Protein AF-A0A444V6N2-F1 (afdb_monomer)

Sequence (97 aa):
MNAEKMADDESLPSGWEKRQSRSSEYIEKIKSGDEEFETLASQFSDCSSARNGGDLGSFGRGQMQKPFEDASFALKVGDMSGPVFTDSGVHIILRTG

Foldseek 3Di:
DDPPPDPDDDDDPPCQVVQLVVQVVVVVCCVVVVDPQLRCLLPPPPDPCSVVSNDPDDDDPPPDFPQVVVQQVVDDAQDWDRFTDDPVGTDIDHHND

Mean predicted aligned error: 6.9 Å

InterPro domains:
  IPR000297 Peptidyl-prolyl cis-trans isomerase, PpiC-type [PF00639] (20-95)
  IPR000297 Peptidyl-prolyl cis-trans isomerase, PpiC-type [PS50198] (6-97)
  IPR023058 Peptidyl-prolyl cis-trans isomerase, PpiC-type, conserved site [PS01096] (37-57)
  IPR046357 Peptidyl-prolyl cis-trans isomerase domain superfamily [G3DSA:3.10.50.40] (1-96)
  IPR051370 Peptidyl-prolyl cis-trans isomerase Pin1 [PTHR10657] (25-96)

Structure (mmCIF, N/CA/C/O backbone):
data_AF-A0A444V6N2-F1
#
_entry.id   AF-A0A444V6N2-F1
#
loop_
_atom_site.group_PDB
_atom_site.id
_atom_site.type_symbol
_atom_site.label_atom_id
_atom_site.label_alt_id
_atom_site.label_comp_id
_atom_site.label_asym_id
_atom_site.label_entity_id
_atom_site.label_seq_id
_atom_site.pdbx_PDB_ins_code
_atom_site.Cartn_x
_atom_site.Cartn_y
_atom_site.Cartn_z
_atom_site.occupancy
_atom_site.B_iso_or_equiv
_atom_site.auth_seq_id
_atom_site.auth_comp_id
_atom_site.auth_asym_id
_atom_site.auth_atom_id
_atom_site.pdbx_PDB_model_num
ATOM 1 N N . MET A 1 1 ? 9.944 -18.439 -16.667 1.00 39.41 1 MET A N 1
ATOM 2 C CA . MET A 1 1 ? 10.382 -17.177 -16.034 1.00 39.41 1 MET A CA 1
ATOM 3 C C . MET A 1 1 ? 9.998 -17.320 -14.577 1.00 39.41 1 MET A C 1
ATOM 5 O O . MET A 1 1 ? 8.844 -17.106 -14.240 1.00 39.41 1 MET A O 1
ATOM 9 N N . ASN A 1 2 ? 10.896 -17.895 -13.778 1.00 31.58 2 ASN A N 1
ATOM 10 C CA . ASN A 1 2 ? 10.559 -18.361 -12.435 1.00 31.58 2 ASN A CA 1
ATOM 11 C C . ASN A 1 2 ? 10.836 -17.245 -11.434 1.00 31.58 2 ASN A C 1
ATOM 13 O O . ASN A 1 2 ? 11.927 -16.679 -11.434 1.00 31.58 2 ASN A O 1
ATOM 17 N N . ALA A 1 3 ? 9.854 -16.980 -10.577 1.00 43.94 3 ALA A N 1
ATOM 18 C CA . ALA A 1 3 ? 9.891 -16.007 -9.488 1.00 43.94 3 ALA A CA 1
ATOM 19 C C . ALA A 1 3 ? 10.852 -16.391 -8.337 1.00 43.94 3 ALA A C 1
ATOM 21 O O . ALA A 1 3 ? 10.761 -15.842 -7.247 1.00 43.94 3 ALA A O 1
ATOM 22 N N . GLU A 1 4 ? 11.775 -17.328 -8.565 1.00 41.34 4 GLU A N 1
ATOM 23 C CA . GLU A 1 4 ? 12.634 -17.930 -7.534 1.00 41.34 4 GLU A CA 1
ATOM 24 C C . GLU A 1 4 ? 14.097 -17.456 -7.596 1.00 41.34 4 GLU A C 1
ATOM 26 O O . GLU A 1 4 ? 14.938 -17.962 -6.866 1.00 41.34 4 GLU A O 1
ATOM 31 N N . LYS A 1 5 ? 14.429 -16.466 -8.434 1.00 40.81 5 LYS A N 1
ATOM 32 C CA . LYS A 1 5 ? 15.790 -15.898 -8.538 1.00 40.81 5 LYS A CA 1
ATOM 33 C C . LYS A 1 5 ? 15.876 -14.455 -8.027 1.00 40.81 5 LYS A C 1
ATOM 35 O O . LYS A 1 5 ? 16.333 -13.574 -8.742 1.00 40.81 5 LYS A O 1
ATOM 40 N N . MET A 1 6 ? 15.392 -14.191 -6.814 1.00 46.19 6 MET A N 1
ATOM 41 C CA . MET A 1 6 ? 15.488 -12.848 -6.210 1.00 46.19 6 MET A CA 1
ATOM 42 C C . MET A 1 6 ? 16.100 -12.823 -4.801 1.00 46.19 6 MET A C 1
ATOM 44 O O . MET A 1 6 ? 16.134 -11.760 -4.192 1.00 46.19 6 MET A O 1
ATOM 48 N N . ALA A 1 7 ? 16.590 -13.952 -4.278 1.00 47.12 7 ALA A N 1
ATOM 49 C CA . ALA A 1 7 ? 17.231 -13.991 -2.957 1.00 47.12 7 ALA A CA 1
ATOM 50 C C . ALA A 1 7 ? 18.768 -14.043 -3.007 1.00 47.12 7 ALA A C 1
ATOM 52 O O . ALA A 1 7 ? 19.413 -13.712 -2.012 1.00 47.12 7 ALA A O 1
ATOM 53 N N . ASP A 1 8 ? 19.360 -14.383 -4.155 1.00 45.75 8 ASP A N 1
ATOM 54 C CA . ASP A 1 8 ? 20.789 -14.664 -4.242 1.00 45.75 8 ASP A CA 1
ATO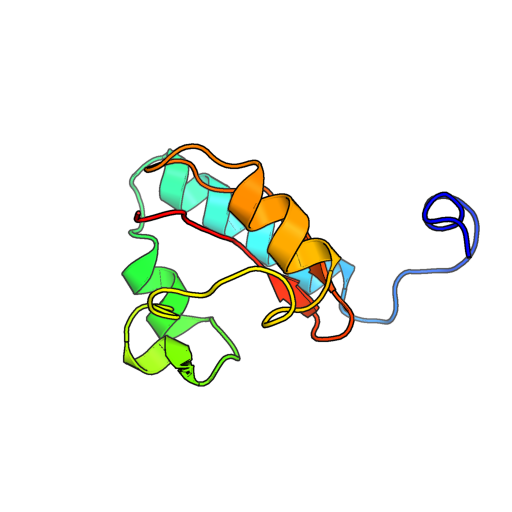M 55 C C . ASP A 1 8 ? 21.406 -13.839 -5.384 1.00 45.75 8 ASP A C 1
ATOM 57 O O . ASP A 1 8 ? 21.098 -14.076 -6.551 1.00 45.75 8 ASP A O 1
ATOM 61 N N . ASP A 1 9 ? 22.293 -12.906 -5.024 1.00 46.50 9 ASP A N 1
ATOM 62 C CA . ASP A 1 9 ? 23.293 -12.269 -5.902 1.00 46.50 9 ASP A CA 1
ATOM 63 C C . ASP A 1 9 ? 22.832 -11.143 -6.857 1.00 46.50 9 ASP A C 1
ATOM 65 O O . ASP A 1 9 ? 22.751 -11.317 -8.065 1.00 46.50 9 ASP A O 1
ATOM 69 N N . GLU A 1 10 ? 22.524 -9.967 -6.300 1.00 43.84 10 GLU A N 1
ATOM 70 C CA . GLU A 1 10 ? 23.104 -8.655 -6.667 1.00 43.84 10 GLU A CA 1
ATOM 71 C C . GLU A 1 10 ? 22.354 -7.576 -5.874 1.00 43.84 10 GLU A C 1
ATOM 73 O O . GLU A 1 10 ? 21.128 -7.602 -5.783 1.00 43.84 10 GLU A O 1
ATOM 78 N N . SER A 1 11 ? 23.080 -6.644 -5.253 1.00 50.59 11 SER A N 1
ATOM 79 C CA . SER A 1 11 ? 22.519 -5.563 -4.432 1.00 50.59 11 SER A CA 1
ATOM 80 C C . SER A 1 11 ? 21.221 -4.987 -5.012 1.00 50.59 11 SER A C 1
ATOM 82 O O . SER A 1 11 ? 21.218 -4.518 -6.154 1.00 50.59 11 SER A O 1
ATOM 84 N N . LEU A 1 12 ? 20.145 -4.968 -4.218 1.00 53.16 12 LEU A N 1
ATOM 85 C CA . LEU A 1 12 ? 18.928 -4.217 -4.534 1.00 53.16 12 LEU A CA 1
ATOM 86 C C . LEU A 1 12 ? 19.326 -2.830 -5.085 1.00 53.16 12 LEU A C 1
ATOM 88 O O . LEU A 1 12 ? 20.104 -2.147 -4.410 1.00 53.16 12 LEU A O 1
ATOM 92 N N . PRO A 1 13 ? 18.856 -2.387 -6.274 1.00 57.84 13 PRO A N 1
ATOM 93 C CA . PRO A 1 13 ? 19.192 -1.079 -6.805 1.00 57.84 13 PRO A CA 1
ATOM 94 C C . PRO A 1 13 ? 19.071 0.010 -5.756 1.00 57.84 13 PRO A C 1
ATOM 96 O O . PRO A 1 13 ? 18.164 0.004 -4.912 1.00 57.84 13 PRO A O 1
ATOM 99 N N . SER A 1 14 ? 20.022 0.938 -5.816 1.00 62.84 14 SER A N 1
ATOM 100 C CA . SER A 1 14 ? 20.192 1.984 -4.819 1.00 62.84 14 SER A CA 1
ATOM 101 C C . SER A 1 14 ? 18.844 2.634 -4.469 1.00 62.84 14 SER A C 1
ATOM 103 O O . SER A 1 14 ? 18.137 3.187 -5.309 1.00 62.84 14 SER A O 1
ATOM 105 N N . GLY A 1 15 ? 18.448 2.507 -3.198 1.00 70.25 15 GLY A N 1
ATOM 106 C CA . GLY A 1 15 ? 17.196 3.058 -2.672 1.00 70.25 15 GLY A CA 1
ATOM 107 C C . GLY A 1 15 ? 16.044 2.068 -2.463 1.00 70.25 15 GLY A C 1
ATOM 108 O O . GLY A 1 15 ? 15.082 2.440 -1.793 1.00 70.25 15 GLY A O 1
ATOM 109 N N . TRP A 1 16 ? 16.113 0.815 -2.932 1.00 76.38 16 TRP A N 1
ATOM 110 C CA . TRP A 1 16 ? 15.073 -0.182 -2.612 1.00 76.38 16 TRP A CA 1
ATOM 111 C C . TRP A 1 16 ? 15.035 -0.569 -1.136 1.00 76.38 16 TRP A C 1
ATOM 113 O O . TRP A 1 16 ? 13.946 -0.597 -0.574 1.00 76.38 16 TRP A O 1
ATOM 123 N N . GLU A 1 17 ? 16.184 -0.754 -0.485 1.00 82.12 17 GLU A N 1
ATOM 124 C CA . GLU A 1 17 ? 16.239 -0.984 0.968 1.00 82.12 17 GLU A CA 1
ATOM 125 C C . GLU A 1 17 ? 15.606 0.174 1.746 1.00 82.12 17 GLU A C 1
ATOM 127 O O . GLU A 1 17 ? 14.848 -0.038 2.687 1.00 82.12 17 GLU A O 1
ATOM 132 N N . LYS A 1 18 ? 15.849 1.418 1.309 1.00 84.62 18 LYS A N 1
ATOM 133 C CA . LYS A 1 18 ? 15.233 2.605 1.918 1.00 84.62 18 LYS A CA 1
ATOM 134 C C . LYS A 1 18 ? 13.717 2.604 1.735 1.00 84.62 18 LYS A C 1
ATOM 136 O O . LYS A 1 18 ? 13.000 2.905 2.682 1.00 84.62 18 LYS A O 1
ATOM 141 N N . ARG A 1 19 ? 13.225 2.254 0.540 1.00 86.56 19 ARG A N 1
ATOM 142 C CA . ARG A 1 19 ? 11.784 2.142 0.262 1.00 86.56 19 ARG A CA 1
ATOM 143 C C . ARG A 1 19 ? 11.138 1.031 1.085 1.00 86.56 19 ARG A C 1
ATOM 145 O O . ARG A 1 19 ? 10.112 1.282 1.698 1.00 86.56 19 ARG A O 1
ATOM 152 N N . GLN A 1 20 ? 11.764 -0.142 1.159 1.00 88.44 20 GLN A N 1
ATOM 153 C CA . GLN A 1 20 ? 11.296 -1.252 1.987 1.00 88.44 20 GLN A CA 1
ATOM 154 C C . GLN A 1 20 ? 11.265 -0.865 3.466 1.00 88.44 20 GLN A C 1
ATOM 156 O O . GLN A 1 20 ? 10.236 -1.036 4.109 1.00 88.44 20 GLN A O 1
ATOM 161 N N . SER A 1 21 ? 12.362 -0.315 3.992 1.00 89.50 21 SER A N 1
ATOM 162 C CA . SER A 1 21 ? 12.468 0.108 5.391 1.00 89.50 21 SER A CA 1
ATOM 163 C C . SER A 1 21 ? 11.387 1.131 5.746 1.00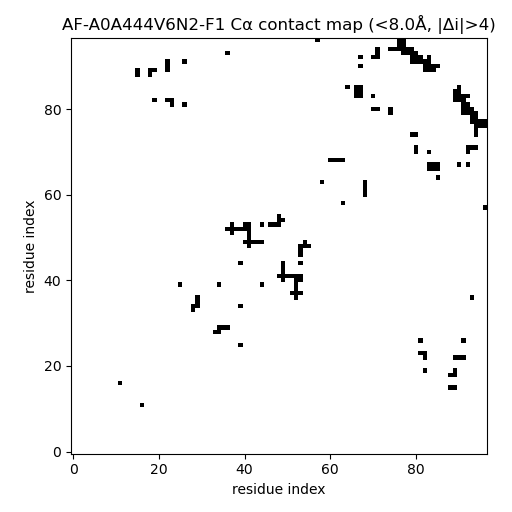 89.50 21 SER A C 1
ATOM 165 O O . SER A 1 21 ? 10.661 0.955 6.721 1.00 89.50 21 SER A O 1
ATOM 167 N N . ARG A 1 22 ? 11.186 2.133 4.882 1.00 90.25 22 ARG A N 1
ATOM 168 C CA . ARG A 1 22 ? 10.134 3.140 5.044 1.00 90.25 22 ARG A CA 1
ATOM 169 C C . ARG A 1 22 ? 8.729 2.529 4.993 1.00 90.25 22 ARG A C 1
ATOM 171 O O . ARG A 1 22 ? 7.891 2.867 5.820 1.00 90.25 22 ARG A O 1
ATOM 178 N N . SER A 1 23 ? 8.470 1.605 4.065 1.00 92.38 23 SER A N 1
ATOM 179 C CA . SER A 1 23 ? 7.189 0.892 4.005 1.00 92.38 23 SER A CA 1
ATOM 180 C C . SER A 1 23 ? 6.933 0.059 5.263 1.00 92.38 23 SER A C 1
ATOM 182 O O . SER A 1 23 ? 5.819 0.068 5.776 1.00 92.38 23 SER A O 1
ATOM 184 N N . SER A 1 24 ? 7.952 -0.622 5.791 1.00 92.31 24 SER A N 1
ATOM 185 C CA . SER A 1 24 ? 7.849 -1.366 7.050 1.00 92.31 24 SER A CA 1
ATOM 186 C C . SER A 1 24 ? 7.569 -0.444 8.238 1.00 92.31 24 SER A C 1
ATOM 188 O O . SER A 1 24 ? 6.717 -0.765 9.057 1.00 92.31 24 SER A O 1
ATOM 190 N N . GLU A 1 25 ? 8.220 0.721 8.314 1.00 94.38 25 GLU A N 1
ATOM 191 C CA . GLU A 1 25 ? 7.941 1.723 9.353 1.00 94.38 25 GLU A CA 1
ATOM 192 C C . GLU A 1 25 ? 6.475 2.181 9.316 1.00 94.38 25 GLU A C 1
ATOM 194 O O . GLU A 1 25 ? 5.815 2.245 10.351 1.00 94.38 25 GLU A O 1
ATOM 199 N N . TYR A 1 26 ? 5.941 2.459 8.125 1.00 94.38 26 TYR A N 1
ATOM 200 C CA . TYR A 1 26 ? 4.539 2.847 7.956 1.00 94.38 26 TYR A CA 1
ATOM 201 C C . TYR A 1 26 ? 3.572 1.739 8.356 1.00 94.38 26 TYR A C 1
ATOM 203 O O . TYR A 1 26 ? 2.585 2.012 9.030 1.00 94.38 26 TYR A O 1
ATOM 211 N N . ILE A 1 27 ? 3.873 0.490 7.999 1.00 93.94 27 ILE A N 1
ATOM 212 C CA . ILE A 1 27 ? 3.072 -0.664 8.416 1.00 93.94 27 ILE A CA 1
ATOM 213 C C . ILE A 1 27 ? 2.990 -0.747 9.942 1.00 93.94 27 ILE A C 1
ATOM 215 O O . ILE A 1 27 ? 1.908 -0.983 10.475 1.00 93.94 27 ILE A O 1
ATOM 219 N N . GLU A 1 28 ? 4.103 -0.548 10.647 1.00 95.56 28 GLU A N 1
ATOM 220 C CA . GLU A 1 28 ? 4.109 -0.615 12.109 1.00 95.56 28 GLU A CA 1
ATOM 221 C C . GLU A 1 28 ? 3.327 0.542 12.742 1.00 95.56 28 GLU A C 1
ATOM 223 O O . GLU A 1 28 ? 2.552 0.285 13.658 1.00 95.56 28 GLU A O 1
ATOM 228 N N . LYS A 1 29 ? 3.418 1.766 12.202 1.00 94.94 29 LYS A N 1
ATOM 229 C CA . LYS A 1 29 ? 2.592 2.908 12.652 1.00 94.94 29 LYS A CA 1
ATOM 230 C C . LYS A 1 29 ? 1.094 2.685 12.441 1.00 94.94 29 LYS A C 1
ATOM 232 O O . LYS A 1 29 ? 0.286 3.064 13.282 1.00 94.94 29 LYS A O 1
ATOM 237 N N . ILE A 1 30 ? 0.719 2.048 11.330 1.00 94.94 30 ILE A N 1
ATOM 238 C CA . ILE A 1 30 ? -0.683 1.703 11.056 1.00 94.94 30 ILE A CA 1
ATOM 239 C C . ILE A 1 30 ? -1.163 0.625 12.030 1.00 94.94 30 ILE A C 1
ATOM 241 O O . ILE A 1 30 ? -2.255 0.718 12.581 1.00 94.94 30 ILE A O 1
ATOM 245 N N . LYS A 1 31 ? -0.341 -0.397 12.287 1.00 92.81 31 LYS A N 1
ATOM 246 C CA . LYS A 1 31 ? -0.686 -1.477 13.222 1.00 92.81 31 LYS A CA 1
ATOM 247 C C . LYS A 1 31 ? -0.755 -1.018 14.677 1.00 92.81 31 LYS A C 1
ATOM 249 O O . LYS A 1 31 ? -1.552 -1.574 15.429 1.00 92.81 31 LYS A O 1
ATOM 254 N N . SER A 1 32 ? 0.083 -0.064 15.086 1.00 95.00 32 SER A N 1
ATOM 255 C CA . SER A 1 32 ? 0.033 0.524 16.430 1.00 95.00 32 SER A CA 1
ATOM 256 C C . SER A 1 32 ? -1.148 1.480 16.612 1.00 95.00 32 SER A C 1
ATOM 258 O O . SER A 1 32 ? -1.517 1.761 17.751 1.00 95.00 32 SER A O 1
ATOM 260 N N . GLY A 1 33 ? -1.760 1.936 15.513 1.00 92.94 33 GLY A N 1
ATOM 261 C CA . GLY A 1 33 ? -2.815 2.948 15.520 1.00 92.94 33 GLY A CA 1
ATOM 262 C C . GLY A 1 33 ? -2.286 4.374 15.690 1.00 92.94 33 GLY A C 1
ATOM 263 O O . GLY A 1 33 ? -3.065 5.268 16.010 1.00 92.94 33 GLY A O 1
ATOM 264 N N . ASP A 1 34 ? -0.980 4.593 15.499 1.00 94.75 34 ASP A N 1
ATOM 265 C CA . ASP A 1 34 ? -0.374 5.928 15.557 1.00 94.75 34 ASP A CA 1
ATOM 266 C C . ASP A 1 34 ? -0.740 6.771 14.326 1.00 94.75 34 ASP A C 1
ATOM 268 O O . ASP A 1 34 ? -0.815 7.995 14.408 1.00 94.75 34 ASP A O 1
ATOM 272 N N . GLU A 1 35 ? -0.949 6.118 13.181 1.00 95.25 35 GLU A N 1
ATOM 273 C CA . GLU A 1 35 ? -1.264 6.756 11.903 1.00 95.25 35 GLU A CA 1
ATOM 274 C C . GLU A 1 35 ? -2.287 5.933 11.116 1.00 95.25 35 GLU A C 1
ATOM 276 O O . GLU A 1 35 ? -2.258 4.704 11.118 1.00 95.25 35 GLU A O 1
ATOM 281 N N . GLU A 1 36 ? -3.149 6.612 10.365 1.00 94.31 36 GLU A N 1
ATOM 282 C CA . GLU A 1 36 ? -4.111 5.962 9.470 1.00 94.31 36 GLU A CA 1
ATOM 283 C C . GLU A 1 36 ? -3.482 5.662 8.099 1.00 94.31 36 GLU A C 1
ATOM 285 O O . GLU A 1 36 ? -2.671 6.443 7.583 1.00 94.31 36 GLU A O 1
ATOM 290 N N . PHE A 1 37 ? -3.899 4.564 7.455 1.00 94.19 37 PHE A N 1
ATOM 291 C CA . PHE A 1 37 ? -3.403 4.188 6.120 1.00 94.19 37 PHE A CA 1
ATOM 292 C C . PHE A 1 37 ? -3.600 5.321 5.104 1.00 94.19 37 PHE A C 1
ATOM 294 O O . PHE A 1 37 ? -2.666 5.689 4.395 1.00 94.19 37 PHE A O 1
ATOM 301 N N . GLU A 1 38 ? -4.797 5.910 5.068 1.00 94.38 38 GLU A N 1
ATOM 302 C CA . GLU A 1 38 ? -5.158 6.985 4.135 1.00 94.38 38 GLU A CA 1
ATOM 303 C C . GLU A 1 38 ? -4.298 8.240 4.342 1.00 94.38 38 GLU A C 1
ATOM 305 O O . GLU A 1 38 ? -3.900 8.903 3.379 1.00 94.38 38 GLU A O 1
ATOM 310 N N . THR A 1 39 ? -3.959 8.540 5.599 1.00 94.25 39 THR A N 1
ATOM 311 C CA . THR A 1 39 ? -3.101 9.665 5.988 1.00 94.25 39 THR A CA 1
ATOM 312 C C . THR A 1 39 ? -1.677 9.472 5.478 1.00 94.25 39 THR A C 1
ATOM 314 O O . THR A 1 39 ? -1.105 10.387 4.877 1.00 94.25 39 THR A O 1
ATOM 317 N N . LEU A 1 40 ? -1.102 8.280 5.661 1.00 94.00 40 LEU A N 1
ATOM 318 C CA . LEU A 1 40 ? 0.238 7.969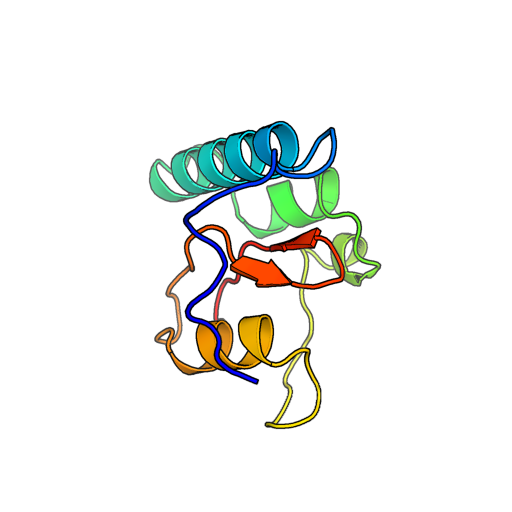 5.157 1.00 94.00 40 LEU A CA 1
ATOM 319 C C . LEU A 1 40 ? 0.263 7.867 3.631 1.00 94.00 40 LEU A C 1
ATOM 321 O O . LEU A 1 40 ? 1.190 8.373 2.997 1.00 94.00 40 LEU A O 1
ATOM 325 N N . ALA A 1 41 ? -0.766 7.275 3.026 1.00 94.19 41 ALA A N 1
ATOM 326 C CA . ALA A 1 41 ? -0.898 7.198 1.579 1.00 94.19 41 ALA A CA 1
ATOM 327 C C . ALA A 1 41 ? -0.986 8.594 0.948 1.00 94.19 41 ALA A C 1
ATOM 329 O O . ALA A 1 41 ? -0.315 8.852 -0.048 1.00 94.19 41 ALA A O 1
ATOM 330 N N . SER A 1 42 ? -1.735 9.520 1.551 1.00 93.12 42 SER A N 1
ATOM 331 C CA . SER A 1 42 ? -1.864 10.889 1.035 1.00 93.12 42 SER A CA 1
ATOM 332 C C . SER A 1 42 ? -0.565 11.687 1.098 1.00 93.12 42 SER A C 1
ATOM 334 O O . SER A 1 42 ? -0.307 12.515 0.227 1.00 93.12 42 SER A O 1
ATOM 336 N N . GLN A 1 43 ? 0.253 11.446 2.123 1.00 92.12 43 GLN A N 1
ATOM 337 C CA . GLN A 1 43 ? 1.485 12.199 2.356 1.00 92.12 43 GLN A CA 1
ATOM 338 C C . GLN A 1 43 ? 2.701 11.614 1.634 1.00 92.12 43 GLN A C 1
ATOM 340 O O . GLN A 1 43 ? 3.579 12.367 1.214 1.00 92.12 43 GLN A O 1
ATOM 345 N N . PHE A 1 44 ? 2.780 10.286 1.519 1.00 91.62 44 PHE A N 1
ATOM 346 C CA . PHE A 1 44 ? 4.019 9.597 1.145 1.00 91.62 44 PHE A CA 1
ATOM 347 C C . PHE A 1 44 ? 3.905 8.682 -0.076 1.00 91.6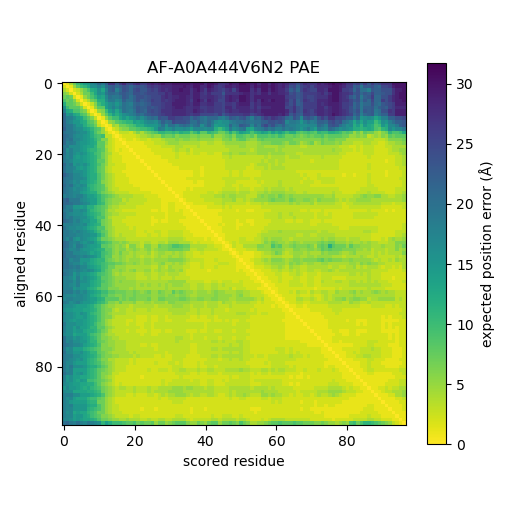2 44 PHE A C 1
ATOM 349 O O . PHE A 1 44 ? 4.934 8.178 -0.530 1.00 91.62 44 PHE A O 1
ATOM 356 N N . SER A 1 45 ? 2.700 8.430 -0.598 1.00 89.88 45 SER A N 1
ATOM 357 C CA . SER A 1 45 ? 2.548 7.612 -1.803 1.00 89.88 45 SER A CA 1
ATOM 358 C C . SER A 1 45 ? 2.953 8.397 -3.047 1.00 89.88 45 SER A C 1
ATOM 360 O O . SER A 1 45 ? 2.474 9.501 -3.291 1.00 89.88 45 SER A O 1
ATOM 362 N N . ASP A 1 46 ? 3.791 7.780 -3.879 1.00 87.38 46 ASP A N 1
ATOM 363 C CA . ASP A 1 46 ? 4.221 8.333 -5.167 1.00 87.38 46 A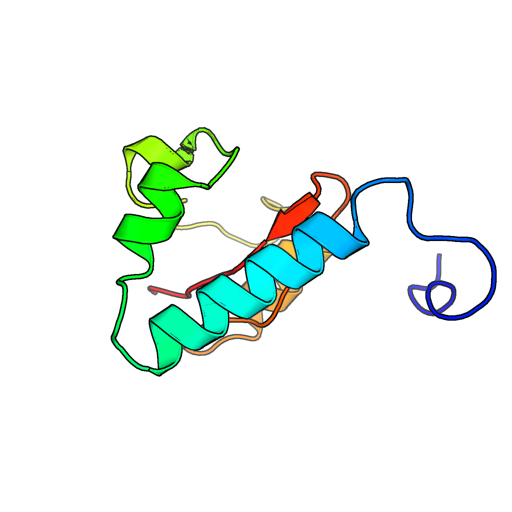SP A CA 1
ATOM 364 C C . ASP A 1 46 ? 3.186 8.079 -6.292 1.00 87.38 46 ASP A C 1
ATOM 366 O O . ASP A 1 46 ? 3.427 8.383 -7.461 1.00 87.38 46 ASP A O 1
ATOM 370 N N . CYS A 1 47 ? 2.024 7.496 -5.968 1.00 86.94 47 CYS A N 1
ATOM 371 C CA . CYS A 1 47 ? 0.953 7.237 -6.928 1.00 86.94 47 CYS A CA 1
ATOM 372 C C . CYS A 1 47 ? -0.005 8.430 -7.042 1.00 86.94 47 CYS A C 1
ATOM 374 O O . CYS A 1 47 ? -0.306 9.111 -6.065 1.00 86.94 47 CYS A O 1
ATOM 376 N N . SER A 1 48 ? -0.609 8.629 -8.217 1.00 86.50 48 SER A N 1
ATOM 377 C CA . SER A 1 48 ? -1.664 9.635 -8.403 1.00 86.50 48 SER A CA 1
ATOM 378 C C . SER A 1 48 ? -2.902 9.405 -7.526 1.00 86.50 48 SER A C 1
ATOM 380 O O . SER A 1 48 ? -3.709 10.322 -7.384 1.00 86.50 48 SER A O 1
ATOM 382 N N . SER A 1 49 ? -3.077 8.205 -6.957 1.00 88.31 49 SER A N 1
ATOM 383 C CA . SER A 1 49 ? -4.130 7.907 -5.979 1.00 88.31 49 SER A CA 1
ATOM 384 C C . SER A 1 49 ? -3.872 8.513 -4.599 1.00 88.31 49 SER A C 1
ATOM 386 O O . SER A 1 49 ? -4.811 8.594 -3.814 1.00 88.31 49 SER A O 1
ATOM 388 N N . ALA A 1 50 ? -2.662 9.011 -4.308 1.00 90.56 50 ALA A N 1
ATOM 389 C CA . ALA A 1 50 ? -2.333 9.670 -3.039 1.00 90.56 50 ALA A CA 1
ATOM 390 C C . ALA A 1 50 ? -3.344 10.771 -2.683 1.00 90.56 50 ALA A C 1
ATOM 392 O O . ALA A 1 50 ? -3.819 10.849 -1.559 1.00 90.56 50 ALA A O 1
ATOM 393 N N . ARG A 1 51 ? -3.790 11.555 -3.674 1.00 88.25 51 ARG A N 1
ATOM 394 C CA . ARG A 1 51 ? -4.808 12.608 -3.489 1.00 88.25 51 ARG A CA 1
ATOM 395 C C . ARG A 1 51 ? -6.158 12.115 -2.941 1.00 88.25 51 ARG A C 1
ATOM 397 O O . ARG A 1 51 ? -6.933 12.927 -2.456 1.00 88.25 51 ARG A O 1
ATOM 404 N N . ASN A 1 52 ? -6.425 10.815 -3.049 1.00 90.69 52 ASN A N 1
ATOM 405 C CA . ASN A 1 52 ? -7.630 10.138 -2.579 1.00 90.69 52 ASN A CA 1
ATOM 406 C C . ASN A 1 52 ? -7.282 9.083 -1.510 1.00 90.69 52 ASN A C 1
ATOM 408 O O . ASN A 1 52 ? -7.840 7.989 -1.526 1.00 90.69 52 ASN A O 1
ATOM 412 N N . GLY A 1 53 ? -6.298 9.339 -0.642 1.00 89.31 53 GLY A N 1
ATOM 413 C CA . GLY A 1 53 ? -5.937 8.388 0.418 1.00 89.31 53 GLY A CA 1
ATOM 414 C C . GLY A 1 53 ? -5.334 7.077 -0.090 1.00 89.31 53 GLY A C 1
ATOM 415 O O . GLY A 1 53 ? -5.302 6.091 0.636 1.00 89.31 53 GLY A O 1
ATOM 416 N N . GLY A 1 54 ? -4.862 7.042 -1.339 1.00 90.88 54 GLY A N 1
ATOM 417 C CA . GLY A 1 54 ? -4.350 5.827 -1.968 1.00 90.88 54 GLY A CA 1
ATOM 418 C C . GLY A 1 54 ? -5.421 4.932 -2.592 1.00 90.88 54 GLY A C 1
ATOM 419 O O . GLY A 1 54 ? -5.055 3.888 -3.129 1.00 90.88 54 GLY A O 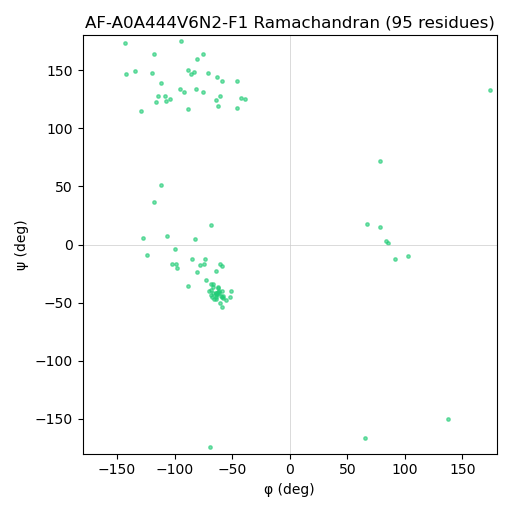1
ATOM 420 N N . ASP A 1 55 ? -6.698 5.330 -2.586 1.00 93.00 55 ASP A N 1
ATOM 421 C CA . ASP A 1 55 ? -7.782 4.520 -3.144 1.00 93.00 55 ASP A CA 1
ATOM 422 C C . ASP A 1 55 ? -7.622 4.313 -4.662 1.00 93.00 55 ASP A C 1
ATOM 424 O O . ASP A 1 55 ? -7.500 5.261 -5.448 1.00 93.00 55 ASP A O 1
ATOM 428 N N . LEU A 1 56 ? -7.611 3.043 -5.065 1.00 91.94 56 LEU A N 1
ATOM 429 C CA . LEU A 1 56 ? -7.525 2.600 -6.458 1.00 91.94 56 LEU A CA 1
ATOM 430 C C . LEU A 1 56 ? -8.897 2.220 -7.034 1.00 91.94 56 LEU A C 1
ATOM 432 O O . LEU A 1 56 ? -8.990 1.900 -8.221 1.00 91.94 56 LEU A O 1
ATOM 436 N N . GLY A 1 57 ? -9.953 2.261 -6.219 1.00 92.00 57 GLY A N 1
ATOM 437 C CA . GLY A 1 57 ? -11.267 1.745 -6.563 1.00 92.00 57 GLY A CA 1
ATOM 438 C C . GLY A 1 57 ? -11.267 0.226 -6.746 1.00 92.00 57 GLY A C 1
ATOM 439 O O . GLY A 1 57 ? -10.330 -0.490 -6.388 1.00 92.00 57 GLY A O 1
ATOM 440 N N . SER A 1 58 ? -12.349 -0.291 -7.325 1.00 92.00 58 SER A N 1
ATOM 441 C CA . SER A 1 58 ? -12.467 -1.717 -7.627 1.00 92.00 58 SER A CA 1
ATOM 442 C C . SER A 1 58 ? -11.754 -2.066 -8.930 1.00 92.00 58 SER A C 1
ATOM 444 O O . SER A 1 58 ? -11.968 -1.425 -9.959 1.00 92.00 58 SER A O 1
ATOM 446 N N . PHE A 1 59 ? -10.970 -3.140 -8.905 1.00 93.56 59 PHE A N 1
ATOM 447 C CA . PHE A 1 59 ? -10.333 -3.703 -10.088 1.00 93.56 59 PHE A CA 1
ATOM 448 C C . PHE A 1 59 ? -10.486 -5.229 -10.125 1.00 93.56 59 PHE A C 1
ATOM 450 O O . PHE A 1 59 ? -10.574 -5.905 -9.100 1.00 93.56 59 PHE A O 1
ATOM 457 N N . GLY A 1 60 ? -10.543 -5.772 -11.336 1.00 92.50 60 GLY A N 1
ATOM 458 C CA . GLY A 1 60 ? -10.511 -7.196 -11.631 1.00 92.50 60 GLY A CA 1
ATOM 459 C C . GLY A 1 60 ? -9.101 -7.696 -11.945 1.00 92.50 60 GLY A C 1
ATOM 460 O O . GLY A 1 60 ? -8.139 -6.934 -12.054 1.00 92.50 60 GLY A O 1
ATOM 461 N N . ARG A 1 61 ? -8.987 -9.013 -12.130 1.00 91.81 61 ARG A N 1
ATOM 462 C CA . ARG A 1 61 ? -7.733 -9.655 -12.542 1.00 91.81 61 ARG A CA 1
ATOM 463 C C . ARG A 1 61 ? -7.300 -9.188 -13.935 1.00 91.81 61 ARG A C 1
ATOM 465 O O . ARG A 1 61 ? -8.138 -8.993 -14.812 1.00 91.81 61 ARG A O 1
ATOM 472 N N . GLY A 1 62 ? -5.997 -9.044 -14.140 1.00 93.25 62 GLY A N 1
ATOM 473 C CA . GLY A 1 62 ? -5.367 -8.555 -15.364 1.00 93.25 62 GLY A CA 1
ATOM 474 C C . GLY A 1 62 ? -5.268 -7.031 -15.472 1.00 93.25 62 GLY A C 1
ATOM 475 O O . GLY A 1 62 ? -4.785 -6.545 -16.491 1.00 93.25 62 GLY A O 1
ATOM 476 N N . GLN A 1 63 ? -5.717 -6.273 -14.463 1.00 92.19 63 GLN A N 1
ATOM 477 C CA . GLN A 1 63 ? -5.681 -4.802 -14.484 1.00 92.19 63 GLN A CA 1
ATOM 478 C C . GLN A 1 63 ? -4.482 -4.198 -13.741 1.00 92.19 63 GLN A C 1
ATOM 480 O O . GLN A 1 63 ? -4.131 -3.049 -13.997 1.00 92.19 63 GLN A O 1
ATOM 485 N N . MET A 1 64 ? -3.853 -4.961 -12.843 1.00 93.00 64 MET A N 1
ATOM 486 C CA . MET A 1 64 ? -2.699 -4.529 -12.050 1.00 93.00 64 MET A CA 1
ATOM 487 C C . MET A 1 64 ? -1.471 -5.392 -12.356 1.00 93.00 64 MET A C 1
ATOM 489 O O . MET A 1 64 ? -1.577 -6.480 -12.922 1.00 93.00 64 MET A O 1
ATOM 493 N N . GLN A 1 65 ? -0.284 -4.915 -11.967 1.00 93.44 65 GLN A N 1
ATOM 494 C CA . GLN A 1 65 ? 0.939 -5.716 -12.065 1.00 93.44 65 GLN A CA 1
ATOM 495 C C . GLN A 1 65 ? 0.796 -7.006 -11.254 1.00 93.44 65 GLN A C 1
ATOM 497 O O . GLN A 1 65 ? 0.260 -6.992 -10.147 1.00 93.44 65 GLN A O 1
ATOM 502 N N . LYS A 1 66 ? 1.316 -8.115 -11.790 1.00 93.44 66 LYS A N 1
ATOM 503 C CA . LYS A 1 66 ? 1.078 -9.457 -11.246 1.00 93.44 66 LYS A CA 1
ATOM 504 C C . LYS A 1 66 ? 1.373 -9.591 -9.738 1.00 93.44 66 LYS A C 1
ATOM 506 O O . LYS A 1 66 ? 0.503 -10.108 -9.042 1.00 93.44 66 LYS A O 1
ATOM 511 N N . PRO A 1 67 ? 2.494 -9.068 -9.195 1.00 94.50 67 PRO A N 1
ATOM 512 C CA . PRO A 1 67 ? 2.762 -9.164 -7.757 1.00 94.50 67 PRO A CA 1
ATOM 513 C C . PRO A 1 67 ? 1.774 -8.357 -6.902 1.00 94.50 67 PRO A C 1
ATOM 515 O O . PRO A 1 67 ? 1.369 -8.804 -5.832 1.00 94.50 67 PRO A O 1
ATOM 518 N N . PHE A 1 68 ? 1.352 -7.184 -7.386 1.00 94.94 68 PHE A N 1
ATOM 519 C CA . PHE A 1 68 ? 0.358 -6.344 -6.715 1.00 94.94 68 PHE A CA 1
ATOM 520 C C . PHE A 1 68 ? -1.013 -7.015 -6.708 1.00 94.94 68 PHE A C 1
ATOM 522 O O . PHE A 1 68 ? -1.690 -7.051 -5.681 1.00 94.94 68 PHE A O 1
ATOM 529 N N . GLU A 1 69 ? -1.415 -7.562 -7.854 1.00 94.69 69 GLU A N 1
ATOM 530 C CA . GLU A 1 69 ? -2.659 -8.307 -7.989 1.00 94.69 69 GLU A CA 1
ATOM 531 C C . GLU A 1 69 ? -2.679 -9.500 -7.031 1.00 94.69 69 GLU A C 1
ATOM 533 O O . GLU A 1 69 ? -3.605 -9.633 -6.234 1.00 94.69 69 GLU A O 1
ATOM 538 N N . ASP A 1 70 ? -1.657 -10.352 -7.081 1.00 94.62 70 ASP A N 1
ATOM 539 C CA . ASP A 1 70 ? -1.623 -11.576 -6.285 1.00 94.62 70 ASP A CA 1
ATOM 540 C C . ASP A 1 70 ? -1.665 -11.273 -4.784 1.00 94.62 70 ASP A C 1
ATOM 542 O O . ASP A 1 70 ? -2.414 -11.923 -4.055 1.00 94.62 70 ASP A O 1
ATOM 546 N N . ALA A 1 71 ? -0.958 -10.231 -4.335 1.00 95.31 71 ALA A N 1
ATOM 547 C CA . ALA A 1 71 ? -1.042 -9.761 -2.958 1.00 95.31 71 ALA A CA 1
ATOM 548 C C . ALA A 1 71 ? -2.444 -9.228 -2.616 1.00 95.31 71 ALA A C 1
ATOM 550 O O . ALA A 1 71 ? -3.020 -9.638 -1.612 1.00 95.31 71 ALA A O 1
ATOM 551 N N . SER A 1 72 ? -3.034 -8.385 -3.469 1.00 95.06 72 SER A N 1
ATOM 552 C CA . SER A 1 72 ? -4.366 -7.799 -3.239 1.00 95.06 72 SER A CA 1
ATOM 553 C C . SER A 1 72 ? -5.460 -8.862 -3.113 1.00 95.06 72 SER A C 1
ATOM 555 O O . SER A 1 72 ? -6.301 -8.796 -2.220 1.00 95.06 72 SER A O 1
ATOM 557 N N . PHE A 1 73 ? -5.444 -9.869 -3.991 1.00 94.44 73 PHE A N 1
ATOM 558 C CA . PHE A 1 73 ? -6.433 -10.949 -3.990 1.00 94.44 73 PHE A CA 1
ATOM 559 C C . PHE A 1 73 ? -6.182 -12.010 -2.907 1.00 94.44 73 PHE A C 1
ATOM 561 O O . PHE A 1 73 ? -7.100 -12.774 -2.604 1.00 94.44 73 PHE A O 1
ATOM 568 N N . ALA A 1 74 ? -4.975 -12.078 -2.334 1.00 95.50 74 ALA A N 1
ATOM 569 C CA . ALA A 1 74 ? -4.660 -12.958 -1.209 1.00 95.50 74 ALA A CA 1
ATOM 570 C C . ALA A 1 74 ? -5.108 -12.388 0.150 1.00 95.50 74 ALA A C 1
ATOM 572 O O . ALA A 1 74 ? -5.333 -13.156 1.087 1.00 95.50 74 ALA A O 1
ATOM 573 N N . LEU A 1 75 ? -5.257 -11.064 0.263 1.00 95.75 75 LEU A N 1
ATOM 574 C CA . LEU A 1 75 ? -5.743 -10.399 1.474 1.00 95.75 75 LEU A CA 1
ATOM 575 C C . LEU A 1 75 ? -7.234 -10.654 1.696 1.00 95.75 75 LEU A C 1
ATOM 577 O O . LEU A 1 75 ? -8.014 -10.731 0.742 1.00 95.75 75 LEU A O 1
ATOM 581 N N . LYS A 1 76 ? -7.661 -10.720 2.960 1.00 96.19 76 LYS A N 1
ATOM 582 C CA . LYS A 1 76 ? -9.084 -10.614 3.305 1.00 96.19 76 LYS A CA 1
ATOM 583 C C . LYS A 1 76 ? -9.493 -9.146 3.315 1.00 96.19 76 LYS A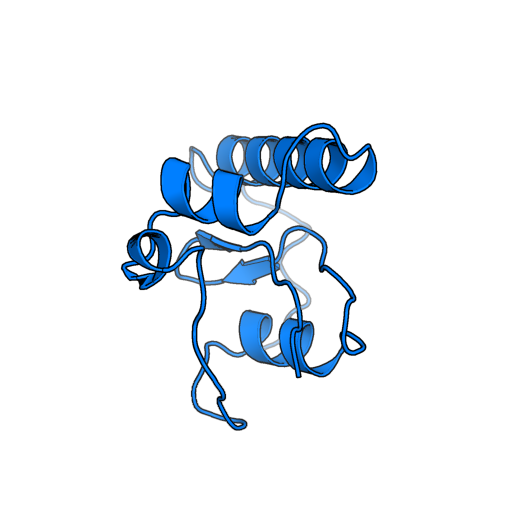 C 1
ATOM 585 O O . LYS A 1 76 ? -8.655 -8.257 3.410 1.00 96.19 76 LYS A O 1
ATOM 590 N N . VAL A 1 77 ? -10.790 -8.887 3.197 1.00 94.75 77 VAL A N 1
ATOM 591 C CA . VAL A 1 77 ? -11.316 -7.524 3.339 1.00 94.75 77 VAL A CA 1
ATOM 592 C C . VAL A 1 77 ? -10.985 -7.009 4.742 1.00 94.75 77 VAL A C 1
ATOM 594 O O . VAL A 1 77 ? -11.263 -7.693 5.724 1.00 94.75 77 VAL A O 1
ATOM 597 N N . GLY A 1 78 ? -10.376 -5.828 4.809 1.00 93.38 78 GLY A N 1
ATOM 598 C CA . GLY A 1 78 ? -9.840 -5.203 6.016 1.00 93.38 78 GLY A CA 1
ATOM 599 C C . GLY A 1 78 ? -8.371 -5.526 6.306 1.00 93.38 78 GLY A C 1
ATOM 600 O O . GLY A 1 78 ? -7.772 -4.847 7.135 1.00 93.38 78 GLY A O 1
ATOM 601 N N . ASP A 1 79 ? -7.770 -6.512 5.631 1.00 95.06 79 ASP A N 1
ATOM 602 C CA . ASP A 1 79 ? -6.367 -6.863 5.857 1.00 95.06 79 ASP A CA 1
ATOM 603 C C . ASP A 1 79 ? -5.425 -5.954 5.060 1.00 95.06 79 ASP A C 1
ATOM 605 O O . ASP A 1 79 ? -5.711 -5.530 3.933 1.00 95.06 79 ASP A O 1
ATOM 609 N N . MET A 1 80 ? -4.248 -5.727 5.644 1.00 94.81 80 MET A N 1
ATOM 610 C CA . MET A 1 80 ? -3.144 -4.998 5.033 1.00 94.81 80 MET A CA 1
ATOM 611 C C . MET A 1 80 ? -1.970 -5.937 4.727 1.00 94.81 80 MET A C 1
ATOM 613 O O . MET A 1 80 ? -1.622 -6.802 5.534 1.00 94.81 80 MET A O 1
ATOM 617 N N . SER A 1 81 ? -1.333 -5.761 3.570 1.00 94.44 81 SER A N 1
ATOM 618 C CA . SER A 1 81 ? -0.146 -6.521 3.178 1.00 94.44 81 SER A CA 1
ATOM 619 C C . SER A 1 81 ? 1.120 -6.063 3.903 1.00 94.44 81 SER A C 1
ATOM 621 O O . SER A 1 81 ? 1.221 -4.949 4.416 1.00 94.44 81 SER A O 1
ATOM 623 N N . GLY A 1 82 ? 2.151 -6.910 3.842 1.00 93.00 82 GLY A N 1
ATOM 624 C CA . GLY A 1 82 ? 3.534 -6.453 3.974 1.00 93.00 82 GLY A CA 1
ATOM 625 C C . GLY A 1 82 ? 3.990 -5.621 2.761 1.00 93.00 82 GLY A C 1
ATOM 626 O O . GLY A 1 82 ? 3.190 -5.356 1.859 1.00 93.00 82 GLY A O 1
ATOM 627 N N . PRO A 1 83 ? 5.278 -5.242 2.695 1.00 92.81 83 PRO A N 1
ATOM 628 C CA . PRO A 1 83 ? 5.845 -4.575 1.525 1.00 92.81 83 PRO A CA 1
ATOM 629 C C . PRO A 1 83 ? 5.772 -5.480 0.285 1.00 92.81 83 PRO A C 1
ATOM 631 O O . PRO A 1 83 ? 6.354 -6.565 0.264 1.00 92.81 83 PRO A O 1
ATOM 634 N N . VAL A 1 84 ? 5.066 -5.031 -0.752 1.00 93.56 84 VAL A N 1
ATOM 635 C CA . VAL A 1 84 ? 4.907 -5.742 -2.028 1.00 93.56 84 VAL A CA 1
ATOM 636 C C . VAL A 1 84 ? 5.795 -5.097 -3.082 1.00 93.56 84 VAL A C 1
ATOM 638 O O . VAL A 1 84 ? 5.703 -3.898 -3.334 1.00 93.56 84 VAL A O 1
ATOM 641 N N . PHE A 1 85 ? 6.644 -5.897 -3.720 1.00 90.88 85 PHE A N 1
ATOM 642 C CA . PHE A 1 85 ? 7.590 -5.430 -4.729 1.00 90.88 85 PHE A CA 1
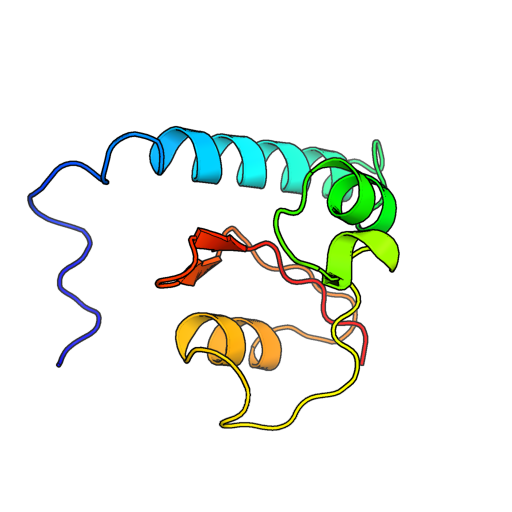ATOM 643 C C . PHE A 1 85 ? 7.020 -5.607 -6.129 1.00 90.88 85 PHE A C 1
ATOM 645 O O . PHE A 1 85 ? 6.481 -6.656 -6.477 1.00 90.88 85 PHE A O 1
ATOM 652 N N . THR A 1 86 ? 7.153 -4.566 -6.935 1.00 90.56 86 THR A N 1
ATOM 653 C CA . THR A 1 86 ? 6.739 -4.534 -8.338 1.00 90.56 86 THR A CA 1
ATOM 654 C C . THR A 1 86 ? 7.755 -3.722 -9.136 1.00 90.56 86 THR A C 1
ATOM 656 O O . THR A 1 86 ? 8.596 -3.035 -8.548 1.00 90.56 86 THR A O 1
ATOM 659 N N . ASP A 1 87 ? 7.615 -3.692 -10.458 1.00 87.00 87 ASP A N 1
ATOM 660 C CA . ASP A 1 87 ? 8.490 -2.889 -11.315 1.00 87.00 87 ASP A CA 1
ATOM 661 C C . ASP A 1 87 ? 8.343 -1.379 -11.047 1.00 87.00 87 ASP A C 1
ATOM 663 O O . ASP A 1 87 ? 9.266 -0.608 -11.304 1.00 87.00 87 ASP A O 1
ATOM 667 N N . SER A 1 88 ? 7.209 -0.938 -10.482 1.00 86.50 88 SER A N 1
ATOM 668 C CA . SER A 1 88 ? 6.990 0.469 -10.115 1.00 86.50 88 SER A CA 1
ATOM 669 C C . SER A 1 88 ? 7.536 0.852 -8.737 1.00 86.50 88 SER A C 1
ATOM 671 O O . SER A 1 88 ? 7.638 2.041 -8.442 1.00 86.50 88 SER A O 1
ATOM 673 N N . GLY A 1 89 ? 7.911 -0.113 -7.891 1.00 89.25 89 GLY A N 1
ATOM 674 C CA . GLY A 1 89 ? 8.427 0.158 -6.550 1.00 89.25 89 GLY A CA 1
ATOM 675 C C . GLY A 1 89 ? 7.869 -0.767 -5.472 1.00 89.25 89 GLY A C 1
ATOM 676 O O . GLY A 1 89 ? 7.558 -1.931 -5.730 1.00 89.25 89 GLY A O 1
ATOM 677 N N . VAL A 1 90 ? 7.793 -0.232 -4.250 1.00 91.75 90 VAL A N 1
ATOM 678 C CA . VAL A 1 90 ? 7.342 -0.942 -3.046 1.00 91.75 90 VAL A CA 1
ATOM 679 C C . VAL A 1 90 ? 5.975 -0.410 -2.639 1.00 91.75 90 VAL A C 1
ATOM 681 O O . VAL A 1 90 ? 5.809 0.798 -2.485 1.00 91.75 90 VAL A O 1
ATOM 684 N N . HIS A 1 91 ? 5.019 -1.314 -2.449 1.00 93.88 91 HIS A N 1
ATOM 685 C CA . HIS A 1 91 ? 3.620 -0.998 -2.177 1.00 93.88 91 HIS A CA 1
ATOM 686 C C . HIS A 1 91 ? 3.180 -1.562 -0.832 1.00 93.88 91 HIS A C 1
ATOM 688 O O . HIS A 1 91 ? 3.623 -2.635 -0.425 1.00 93.88 91 HIS A O 1
ATOM 694 N N . ILE A 1 92 ? 2.271 -0.852 -0.173 1.00 94.94 92 ILE A N 1
ATOM 695 C CA . ILE A 1 92 ? 1.493 -1.355 0.960 1.00 94.94 92 ILE A CA 1
ATOM 696 C C . ILE A 1 92 ? 0.049 -1.393 0.474 1.00 94.94 92 ILE A C 1
ATOM 698 O O . ILE A 1 92 ? -0.440 -0.401 -0.066 1.00 94.94 92 ILE A O 1
ATOM 702 N N . ILE A 1 93 ? -0.610 -2.536 0.614 1.00 96.12 93 ILE A N 1
ATOM 703 C CA . ILE A 1 93 ? -1.939 -2.765 0.055 1.00 96.12 93 ILE A CA 1
ATOM 704 C C . ILE A 1 93 ? -2.905 -2.985 1.209 1.00 96.12 93 ILE A C 1
ATOM 706 O O . ILE A 1 93 ? -2.710 -3.908 1.992 1.00 96.12 93 ILE A O 1
ATOM 710 N N . LEU A 1 94 ? -3.948 -2.163 1.292 1.00 96.12 94 LEU A N 1
ATOM 711 C CA . LEU A 1 94 ? -5.088 -2.369 2.181 1.00 96.12 94 LEU A CA 1
ATOM 712 C C . LEU A 1 94 ? -6.285 -2.794 1.334 1.00 96.12 94 LEU A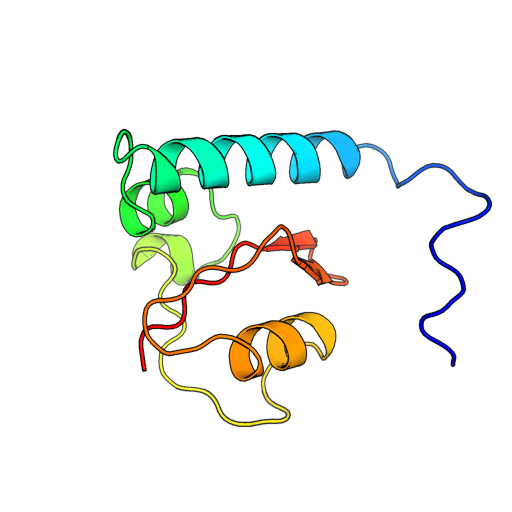 C 1
ATOM 714 O O . LEU A 1 94 ? -6.674 -2.085 0.405 1.00 96.12 94 LEU A O 1
ATOM 718 N N . ARG A 1 95 ? -6.876 -3.950 1.639 1.00 95.44 95 ARG A N 1
ATOM 719 C CA . ARG A 1 95 ? -8.052 -4.422 0.907 1.00 95.44 95 ARG A CA 1
ATOM 720 C C . ARG A 1 95 ? -9.329 -3.883 1.543 1.00 95.44 95 ARG A C 1
ATOM 722 O O . ARG A 1 95 ? -9.666 -4.262 2.657 1.00 95.44 95 ARG A O 1
ATOM 729 N N . THR A 1 96 ? -10.084 -3.072 0.811 1.00 92.69 96 THR A N 1
ATOM 730 C CA . THR A 1 96 ? -11.317 -2.434 1.308 1.00 92.69 96 THR A CA 1
ATOM 731 C C . THR A 1 96 ? -12.614 -3.145 0.898 1.00 92.69 96 THR A C 1
ATOM 733 O O . THR A 1 96 ? -13.637 -2.926 1.544 1.00 92.69 96 THR A O 1
ATOM 736 N N . GLY A 1 97 ? -12.593 -4.028 -0.113 1.00 84.62 97 GLY A N 1
ATOM 737 C CA . GLY A 1 97 ? -13.775 -4.749 -0.622 1.00 84.62 97 GLY A CA 1
ATOM 738 C C . GLY A 1 97 ? -13.473 -6.050 -1.360 1.00 84.62 97 GLY A C 1
ATOM 739 O O . GLY A 1 97 ? -12.291 -6.332 -1.668 1.00 84.62 97 GLY A O 1
#

pLDDT: mean 85.34, std 16.67, range [31.58, 96.19]

Radius of gyration: 13.87 Å; Cα contacts (8 Å, |Δi|>4): 103; chains: 1; bounding box: 37×31×32 Å

Secondary structure (DSSP, 8-state):
--TT-SSSSS---TTHHHHHHHHHHHHHHHHHTSS-HHHHHHHH--SGGGGGTT------TTSS-HHHHHHHHHSPTT-B-SPEEETTEEE--B---

Nearest PDB structures (foldseek):
  6o34-assembly1_A  TM=9.988E-01  e=1.613E-09  Homo sapiens
  3ikd-assembly1_A  TM=9.950E-01  e=1.613E-09  Homo sapiens
  2zqv-assembly1_A  TM=9.977E-01  e=2.988E-09  Homo sapiens
  1f8a-assembly1_B  TM=8.991E-01  e=8.707E-10  Homo sapiens
  2rur-assembly1_A  TM=9.692E-01  e=5.168E-09  Homo sapiens

Organism: Acipenser ruthenus (NCBI:txid7906)

Solvent-accessible surface area (backbone atoms only — not comparable to full-atom values): 6159 Å² total; per-residue (Å²): 138,73,95,80,77,79,87,75,91,72,82,72,60,92,61,48,65,57,48,48,52,52,46,50,53,51,51,51,34,39,73,72,64,80,42,55,65,40,59,49,24,45,75,69,45,93,51,87,33,10,88,58,39,48,56,79,76,88,79,64,90,88,75,55,59,67,57,58,42,55,52,55,72,69,44,52,71,77,34,66,57,68,78,40,67,52,98,92,45,72,41,76,50,71,29,86,115